Protein AF-A0A0M3RDQ7-F1 (afdb_monomer)

Secondary structure (DSSP, 8-state):
--HHHHHHHHHHHHHHHHHHHHHHHHHHHHT---SS-EEEEETTEEEEE-SHHHHHHHHHHHHHHHHHHHHHHHHHHHHHHHHS--S---

Solvent-accessible surface area (backbone atoms only — not comparable to full-atom values): 4743 Å² total; per-residue (Å²): 129,55,66,72,18,56,49,28,41,53,52,14,51,56,30,38,54,50,13,51,54,30,32,54,53,12,53,52,35,62,75,46,80,47,90,65,68,43,79,42,80,54,99,87,43,81,43,82,36,56,39,42,73,59,36,37,51,56,13,49,52,28,38,52,50,14,52,54,32,38,52,51,14,51,53,30,38,54,50,15,53,71,55,44,68,76,90,80,89,132

Structure (mmCIF, N/CA/C/O backbone):
data_AF-A0A0M3RDQ7-F1
#
_entry.id   AF-A0A0M3RDQ7-F1
#
loop_
_atom_site.group_PDB
_atom_site.id
_atom_site.type_symbol
_atom_site.label_atom_id
_atom_site.label_alt_id
_atom_site.label_comp_id
_atom_site.label_asym_id
_atom_site.label_entity_id
_atom_site.label_seq_id
_atom_site.pdbx_PDB_ins_code
_atom_site.Cartn_x
_atom_site.Cartn_y
_atom_site.Cartn_z
_atom_site.occupancy
_atom_site.B_iso_or_equiv
_atom_site.auth_seq_id
_atom_site.auth_comp_id
_atom_site.auth_asym_id
_atom_site.auth_atom_id
_atom_site.pdbx_PDB_model_num
ATOM 1 N N . MET A 1 1 ? 22.228 5.421 -22.007 1.00 61.56 1 MET A N 1
ATOM 2 C CA . MET A 1 1 ? 21.286 4.835 -21.021 1.00 61.56 1 MET A CA 1
ATOM 3 C C . MET A 1 1 ? 19.951 5.559 -21.125 1.00 61.56 1 MET A C 1
ATOM 5 O O . MET A 1 1 ? 19.951 6.786 -21.131 1.00 61.56 1 MET A O 1
ATOM 9 N N . ASN A 1 2 ? 18.835 4.842 -21.273 1.00 78.12 2 ASN A N 1
ATOM 10 C CA . ASN A 1 2 ? 17.539 5.458 -21.576 1.00 78.12 2 ASN A CA 1
ATOM 11 C C . ASN A 1 2 ? 16.940 6.125 -20.318 1.00 78.12 2 ASN A C 1
ATOM 13 O O . ASN A 1 2 ? 16.223 5.480 -19.557 1.00 78.12 2 ASN A O 1
ATOM 17 N N . LYS A 1 3 ? 17.276 7.403 -20.061 1.00 80.12 3 LYS A N 1
ATOM 18 C CA . LYS A 1 3 ? 16.906 8.149 -18.833 1.00 80.12 3 LYS A CA 1
ATOM 19 C C . LYS A 1 3 ? 15.402 8.088 -18.520 1.00 80.12 3 LYS A C 1
ATOM 21 O O . LYS A 1 3 ? 15.020 7.979 -17.362 1.00 80.12 3 LYS A O 1
ATOM 26 N N . LYS A 1 4 ? 14.561 8.090 -19.561 1.00 82.62 4 LYS A N 1
ATOM 27 C CA . LYS A 1 4 ? 13.097 7.981 -19.447 1.00 82.62 4 LYS A CA 1
ATOM 28 C C . LYS A 1 4 ? 12.642 6.648 -18.847 1.00 82.62 4 LYS A C 1
ATOM 30 O O . LYS A 1 4 ? 11.706 6.632 -18.063 1.00 82.62 4 LYS A O 1
ATOM 35 N N . GLY A 1 5 ? 13.303 5.540 -19.180 1.00 84.50 5 GLY A N 1
ATOM 36 C CA . GLY A 1 5 ? 12.961 4.240 -18.606 1.00 84.50 5 GLY A CA 1
ATOM 37 C C . GLY A 1 5 ? 13.298 4.162 -17.120 1.00 84.50 5 GLY A C 1
ATOM 38 O O . GLY A 1 5 ? 12.467 3.740 -16.325 1.00 84.50 5 GLY A O 1
ATOM 39 N N . TRP A 1 6 ? 14.479 4.635 -16.722 1.00 89.19 6 TRP A N 1
ATOM 40 C CA . TRP A 1 6 ? 14.886 4.649 -15.312 1.00 89.19 6 TRP A CA 1
ATOM 41 C C . TRP A 1 6 ? 13.969 5.508 -14.429 1.00 89.19 6 TRP A C 1
ATOM 43 O O . TRP A 1 6 ? 13.739 5.156 -13.275 1.00 89.19 6 TRP A O 1
ATOM 53 N N . LEU A 1 7 ? 13.374 6.572 -14.981 1.00 91.62 7 LEU A N 1
ATOM 54 C CA . LEU A 1 7 ? 12.317 7.328 -14.302 1.00 91.62 7 LEU A CA 1
ATOM 55 C C . LEU A 1 7 ? 11.098 6.444 -13.989 1.00 91.62 7 LEU A C 1
ATOM 57 O O . LEU A 1 7 ? 10.593 6.476 -12.870 1.00 91.62 7 LEU A O 1
ATOM 61 N N . PHE A 1 8 ? 10.653 5.620 -14.944 1.00 92.31 8 PHE A N 1
ATOM 62 C CA . PHE A 1 8 ? 9.546 4.686 -1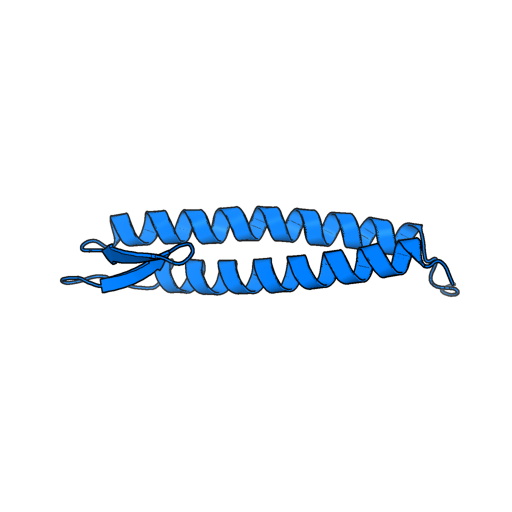4.719 1.00 92.31 8 PHE A CA 1
ATOM 63 C C . PHE A 1 8 ? 9.865 3.636 -13.655 1.00 92.31 8 PHE A C 1
ATOM 65 O O . PHE A 1 8 ? 8.977 3.291 -12.881 1.00 92.31 8 PHE A O 1
ATOM 72 N N . LEU A 1 9 ? 11.117 3.172 -13.564 1.00 92.94 9 LEU A N 1
ATOM 73 C CA . LEU A 1 9 ? 11.541 2.273 -12.487 1.00 92.94 9 LEU A CA 1
ATOM 74 C C . LEU A 1 9 ? 11.450 2.954 -11.114 1.00 92.94 9 LEU A C 1
ATOM 76 O O . LEU A 1 9 ? 10.929 2.358 -10.176 1.00 92.94 9 LEU A O 1
ATOM 80 N N . GLY A 1 10 ? 11.911 4.205 -11.005 1.00 93.00 10 GLY A N 1
ATOM 81 C CA . GLY A 1 10 ? 11.812 4.979 -9.765 1.00 93.00 10 GLY A CA 1
ATOM 82 C C . GLY A 1 10 ? 10.362 5.178 -9.320 1.00 93.00 10 GLY A C 1
ATOM 83 O O . GLY A 1 10 ? 10.020 4.894 -8.175 1.00 93.00 10 GLY A O 1
ATOM 84 N N . ILE A 1 11 ? 9.487 5.581 -10.247 1.00 93.44 11 ILE A N 1
ATOM 85 C CA . ILE A 1 11 ? 8.050 5.745 -9.980 1.00 93.44 11 ILE A CA 1
ATOM 86 C C . ILE A 1 11 ? 7.419 4.407 -9.569 1.00 93.44 11 ILE A C 1
ATOM 88 O O . ILE A 1 11 ? 6.699 4.354 -8.574 1.00 93.44 11 ILE A O 1
ATOM 92 N N . ALA A 1 12 ? 7.716 3.321 -10.288 1.00 94.50 12 ALA A N 1
ATOM 93 C CA . ALA A 1 12 ? 7.213 1.989 -9.964 1.00 94.50 12 ALA A CA 1
ATOM 94 C C . ALA A 1 12 ? 7.636 1.537 -8.559 1.00 94.50 12 ALA A C 1
ATOM 96 O O . ALA A 1 12 ? 6.805 1.038 -7.805 1.00 94.50 12 ALA A O 1
ATOM 97 N N . GLY A 1 13 ? 8.902 1.754 -8.189 1.00 92.88 13 GLY A N 1
ATOM 98 C CA . GLY A 1 13 ? 9.423 1.429 -6.862 1.00 92.88 13 GLY A CA 1
ATOM 99 C C . GLY A 1 13 ? 8.717 2.203 -5.747 1.00 92.88 13 GLY A C 1
ATOM 100 O O . GLY A 1 13 ? 8.249 1.597 -4.785 1.00 92.88 13 GLY A O 1
ATOM 101 N N . CYS A 1 14 ? 8.564 3.523 -5.897 1.00 95.62 14 CYS A N 1
ATOM 102 C CA . CYS A 1 14 ? 7.848 4.350 -4.921 1.00 95.62 14 CYS A CA 1
ATOM 103 C C . CYS A 1 14 ? 6.386 3.911 -4.755 1.00 95.62 14 CYS A C 1
ATOM 105 O O . CYS A 1 14 ? 5.900 3.789 -3.631 1.00 95.62 14 CYS A O 1
ATOM 107 N N . LEU A 1 15 ? 5.693 3.628 -5.862 1.00 95.50 15 LEU A N 1
ATOM 108 C CA . LEU A 1 15 ? 4.307 3.156 -5.831 1.00 95.50 15 LEU A CA 1
ATOM 109 C C . LEU A 1 15 ? 4.184 1.769 -5.195 1.00 95.50 15 LEU A C 1
ATOM 111 O O . LEU A 1 15 ? 3.249 1.539 -4.433 1.00 95.50 15 LEU A O 1
ATOM 115 N N . ALA A 1 16 ? 5.130 0.864 -5.456 1.00 95.31 16 ALA A N 1
ATOM 116 C CA . ALA A 1 16 ? 5.147 -0.465 -4.851 1.00 95.31 16 ALA A CA 1
ATOM 117 C C . ALA A 1 16 ? 5.338 -0.394 -3.330 1.00 95.31 16 ALA A C 1
ATOM 119 O O . ALA A 1 16 ? 4.597 -1.036 -2.588 1.00 95.31 16 ALA A O 1
ATOM 120 N N . LEU A 1 17 ? 6.281 0.424 -2.850 1.00 96.00 17 LEU A N 1
ATOM 121 C CA . LEU A 1 17 ? 6.487 0.631 -1.412 1.00 96.00 17 LEU A CA 1
ATOM 122 C C . LEU A 1 17 ? 5.249 1.233 -0.746 1.00 96.00 17 LEU A C 1
ATOM 124 O O . LEU A 1 17 ? 4.853 0.806 0.341 1.00 96.00 17 LEU A O 1
ATOM 128 N N . TRP A 1 18 ? 4.605 2.192 -1.410 1.00 94.69 18 TRP A N 1
ATOM 129 C CA . TRP A 1 18 ? 3.386 2.793 -0.888 1.00 94.69 18 TRP A CA 1
ATOM 130 C C . TRP A 1 18 ? 2.228 1.789 -0.847 1.00 94.69 18 TRP A C 1
ATOM 132 O O . TRP A 1 18 ? 1.542 1.695 0.170 1.00 94.69 18 TRP A O 1
ATOM 142 N N . ALA A 1 19 ? 2.071 0.968 -1.889 1.00 94.38 19 ALA A N 1
ATOM 143 C CA . ALA A 1 19 ? 1.103 -0.122 -1.913 1.00 94.38 19 ALA A CA 1
ATOM 144 C C . ALA A 1 19 ? 1.314 -1.098 -0.744 1.00 94.38 19 ALA A C 1
ATOM 146 O O . A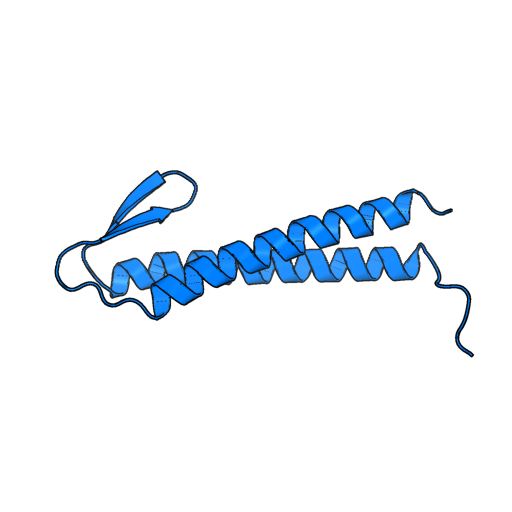LA A 1 19 ? 0.364 -1.402 -0.026 1.00 94.38 19 ALA A O 1
ATOM 147 N N . ILE A 1 20 ? 2.553 -1.536 -0.498 1.00 94.94 20 ILE A N 1
ATOM 148 C CA . ILE A 1 20 ? 2.886 -2.445 0.612 1.00 94.94 20 ILE A CA 1
ATOM 149 C C . ILE A 1 20 ? 2.520 -1.822 1.965 1.00 94.94 20 ILE A C 1
ATOM 151 O O . ILE A 1 20 ? 1.911 -2.487 2.800 1.00 94.94 20 ILE A O 1
ATOM 155 N N . SER A 1 21 ? 2.838 -0.542 2.172 1.00 94.12 21 SER A N 1
ATOM 156 C CA . SER A 1 21 ? 2.518 0.174 3.414 1.00 94.12 21 SER A CA 1
ATOM 157 C C . SER A 1 21 ? 1.005 0.254 3.676 1.00 94.12 21 SER A C 1
ATOM 159 O O . SER A 1 21 ? 0.535 -0.058 4.776 1.00 94.12 21 SER A O 1
ATOM 161 N N . LEU A 1 22 ? 0.216 0.596 2.649 1.00 93.19 22 LEU A N 1
ATOM 162 C CA . LEU A 1 22 ? -1.246 0.632 2.760 1.00 93.19 22 LEU A CA 1
ATOM 163 C C . LEU A 1 22 ? -1.820 -0.771 2.982 1.00 93.19 22 LEU A C 1
ATOM 165 O O . LEU A 1 22 ? -2.692 -0.945 3.830 1.00 93.19 22 LEU A O 1
ATOM 169 N N . PHE A 1 23 ? -1.303 -1.781 2.278 1.00 94.00 23 PHE A N 1
ATOM 170 C CA . PHE A 1 23 ? -1.731 -3.165 2.460 1.00 94.00 23 PHE A CA 1
ATOM 171 C C . PHE A 1 23 ? -1.462 -3.656 3.883 1.00 94.00 23 PHE A C 1
ATOM 173 O O . PHE A 1 23 ? -2.363 -4.211 4.502 1.00 94.00 23 PHE A O 1
ATOM 180 N N . GLY A 1 24 ? -0.268 -3.409 4.427 1.00 92.06 24 GLY A N 1
ATOM 181 C CA . GLY A 1 24 ? 0.075 -3.789 5.799 1.00 92.06 24 GLY A CA 1
ATOM 182 C C . GLY A 1 24 ? -0.857 -3.147 6.826 1.00 92.06 24 GLY A C 1
ATOM 183 O O . GLY A 1 24 ? -1.354 -3.828 7.721 1.00 92.06 24 GLY A O 1
ATOM 184 N N . THR A 1 25 ? -1.169 -1.860 6.647 1.00 91.19 25 THR A N 1
ATOM 185 C CA . THR A 1 25 ? -2.119 -1.142 7.511 1.00 91.19 25 THR A CA 1
ATOM 186 C C . THR A 1 25 ? -3.524 -1.739 7.418 1.00 91.19 25 THR A C 1
ATOM 188 O O . THR A 1 25 ? -4.129 -2.071 8.436 1.00 91.19 25 THR A O 1
ATOM 191 N N . GLY A 1 26 ? -4.034 -1.939 6.199 1.00 90.19 26 GLY A N 1
ATOM 192 C CA . GLY A 1 26 ? -5.362 -2.509 5.978 1.00 90.19 26 GLY A CA 1
ATOM 193 C C . GLY A 1 26 ? -5.488 -3.948 6.483 1.00 90.19 26 GLY A C 1
ATOM 194 O O . GLY A 1 26 ? -6.466 -4.288 7.144 1.00 90.19 26 GLY A O 1
ATOM 195 N N . TYR A 1 27 ? -4.474 -4.781 6.252 1.00 90.62 27 TYR A N 1
ATOM 196 C CA . TYR A 1 27 ? -4.418 -6.151 6.760 1.00 90.62 27 TYR A CA 1
ATOM 197 C C . TYR A 1 27 ? -4.388 -6.194 8.292 1.00 90.62 27 TYR A C 1
ATOM 199 O O . TYR A 1 27 ? -5.087 -7.004 8.900 1.00 90.62 27 TYR A O 1
ATOM 207 N N . GLY A 1 28 ? -3.629 -5.298 8.929 1.00 88.06 28 GLY A N 1
ATOM 208 C CA . GLY A 1 28 ? -3.629 -5.159 10.385 1.00 88.06 28 GLY A CA 1
ATOM 209 C C . GLY A 1 28 ? -5.017 -4.822 10.933 1.00 88.06 28 GLY A C 1
ATOM 210 O O . GLY A 1 28 ? -5.443 -5.401 11.930 1.00 88.06 28 GLY A O 1
ATOM 211 N N . TYR A 1 29 ? -5.758 -3.947 10.250 1.00 88.62 29 TYR A N 1
ATOM 212 C CA . TYR A 1 29 ? -7.107 -3.553 10.663 1.00 88.62 29 TYR A CA 1
ATOM 213 C C . TYR A 1 29 ? -8.125 -4.687 10.500 1.00 88.62 29 TYR A C 1
ATOM 215 O O . TYR A 1 29 ? -8.932 -4.882 11.401 1.00 88.62 29 TYR A O 1
ATOM 223 N N . PHE A 1 30 ? -8.047 -5.483 9.427 1.00 85.44 30 PHE A N 1
ATOM 224 C CA . PHE A 1 30 ? -8.919 -6.655 9.246 1.00 85.44 30 PHE A CA 1
ATOM 225 C C . PHE A 1 30 ? -8.736 -7.733 10.319 1.00 85.44 30 PHE A C 1
ATOM 227 O O . PHE A 1 30 ? -9.694 -8.413 10.676 1.00 85.44 30 PHE A O 1
ATOM 234 N N . ASN A 1 31 ? -7.513 -7.906 10.822 1.00 85.31 31 ASN A N 1
ATOM 235 C CA . ASN A 1 31 ? -7.212 -8.906 11.850 1.00 85.31 31 ASN A CA 1
ATOM 236 C C . ASN A 1 31 ? -7.401 -8.379 13.282 1.00 85.31 31 ASN A C 1
ATOM 238 O O . ASN A 1 31 ? -7.215 -9.125 14.241 1.00 85.31 31 ASN A O 1
ATOM 242 N N . SER A 1 32 ? -7.760 -7.105 13.440 1.00 81.44 32 SER A N 1
ATOM 243 C CA . SER A 1 32 ? -7.967 -6.478 14.743 1.00 81.44 32 SER A CA 1
ATOM 244 C C . SER A 1 32 ? -9.436 -6.568 15.161 1.00 81.44 32 SER A C 1
ATOM 246 O O . SER A 1 32 ? -10.338 -6.343 14.359 1.00 81.44 32 SER A O 1
ATOM 248 N N . GLN A 1 33 ? -9.687 -6.854 16.439 1.00 81.44 33 GLN A N 1
ATOM 249 C CA . GLN A 1 33 ? -11.028 -6.815 17.030 1.00 81.44 33 GLN A CA 1
ATOM 250 C C . GLN A 1 33 ? -11.139 -5.607 17.961 1.00 81.44 33 GLN A C 1
ATOM 252 O O . GLN A 1 33 ? -10.253 -5.378 18.784 1.00 81.44 33 GLN A O 1
ATOM 257 N N . VAL A 1 34 ? -12.219 -4.829 17.837 1.00 81.19 34 VAL A N 1
ATOM 258 C CA . VAL A 1 34 ? -12.465 -3.656 18.691 1.00 81.19 34 VAL A CA 1
ATOM 259 C C . VAL A 1 34 ? -13.554 -4.000 19.70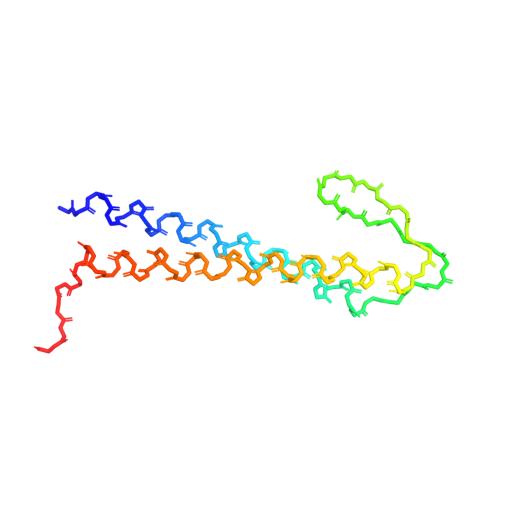3 1.00 81.19 34 VAL A C 1
ATOM 261 O O . VAL A 1 34 ? -14.701 -4.209 19.316 1.00 81.19 34 VAL A O 1
ATOM 264 N N . GLY A 1 35 ? -13.179 -4.075 20.984 1.00 71.75 35 GLY A N 1
ATOM 265 C CA . GLY A 1 35 ? -14.094 -4.387 22.092 1.00 71.75 35 GLY A CA 1
ATOM 266 C C . GLY A 1 35 ? -14.732 -3.168 22.771 1.00 71.75 35 GLY A C 1
ATOM 267 O O . GLY A 1 35 ? -15.830 -3.287 23.298 1.00 71.75 35 GLY A O 1
ATOM 268 N N . GLU A 1 36 ? -14.081 -1.999 22.736 1.00 74.19 36 GLU A N 1
ATOM 269 C CA . GLU A 1 36 ? -14.593 -0.763 23.358 1.00 74.19 36 GLU A CA 1
ATOM 270 C C . GLU A 1 36 ? -14.382 0.456 22.447 1.00 74.19 36 GLU A C 1
ATOM 272 O O . GLU A 1 36 ? -15.336 1.031 21.921 1.00 74.19 36 GLU A O 1
ATOM 277 N N . TRP A 1 37 ? -13.127 0.850 22.212 1.00 79.31 37 TRP A N 1
ATOM 278 C CA . TRP A 1 37 ? -12.759 1.893 21.250 1.00 79.31 37 TRP A CA 1
ATOM 279 C C . TRP A 1 37 ? -11.266 1.843 20.909 1.00 79.31 37 TRP A C 1
ATOM 281 O O . TRP A 1 37 ? -10.424 1.574 21.763 1.00 79.31 37 TRP A O 1
ATOM 291 N N . LEU A 1 38 ? -10.929 2.148 19.659 1.00 84.19 38 LEU A N 1
ATOM 292 C CA . LEU A 1 38 ? -9.572 2.164 19.121 1.00 84.19 38 LEU A CA 1
ATOM 293 C C . LEU A 1 38 ? -9.346 3.472 18.358 1.00 84.19 38 LEU A C 1
ATOM 295 O O . LEU A 1 38 ? -10.171 3.856 17.533 1.00 84.19 38 LEU A O 1
ATOM 299 N N . TYR A 1 39 ? -8.226 4.149 18.598 1.00 83.94 39 TYR A N 1
ATOM 300 C CA . TYR A 1 39 ? -7.812 5.276 17.764 1.00 83.94 39 TYR A CA 1
ATOM 301 C C . TYR A 1 39 ? -6.927 4.767 16.634 1.00 83.94 39 TYR A C 1
ATOM 303 O O . TYR A 1 39 ? -5.883 4.163 16.880 1.00 83.94 39 TYR A O 1
ATOM 311 N N . VAL A 1 40 ? -7.338 5.017 15.397 1.00 83.88 40 VAL A N 1
ATOM 312 C CA . VAL A 1 40 ? -6.606 4.600 14.200 1.00 83.88 40 VAL A CA 1
ATOM 313 C C . VAL A 1 40 ? -6.208 5.805 13.375 1.00 83.88 40 VAL A C 1
ATOM 315 O O . VAL A 1 40 ? -6.923 6.803 13.320 1.00 83.88 40 VAL A O 1
ATOM 318 N N . LYS A 1 41 ? -5.055 5.710 12.714 1.00 82.81 41 LYS A N 1
ATOM 319 C CA . LYS A 1 41 ? -4.603 6.744 11.790 1.00 82.81 41 LYS A CA 1
ATOM 320 C C . LYS A 1 41 ? -5.152 6.450 10.399 1.00 82.81 41 LYS A C 1
ATOM 322 O O . LYS A 1 41 ? -4.748 5.480 9.756 1.00 82.81 41 LYS A O 1
ATOM 327 N N . PHE A 1 42 ? -6.044 7.301 9.915 1.00 83.19 42 PHE A N 1
ATOM 328 C CA . PHE A 1 42 ? -6.612 7.213 8.579 1.00 83.19 42 PHE A CA 1
ATOM 329 C C . PHE A 1 42 ? -6.265 8.463 7.776 1.00 83.19 42 PHE A C 1
ATOM 331 O O . PHE A 1 42 ? -6.640 9.564 8.155 1.00 83.19 42 PHE A O 1
ATOM 338 N N 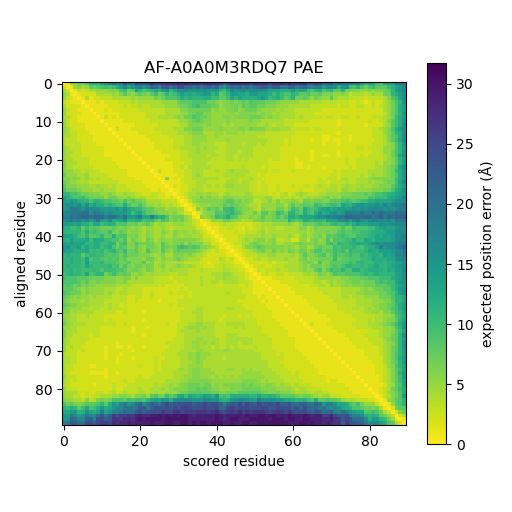. MET A 1 43 ? -5.522 8.305 6.676 1.00 81.75 43 MET A N 1
ATOM 339 C CA . MET A 1 43 ? -5.191 9.405 5.748 1.00 81.75 43 MET A CA 1
ATOM 340 C C . MET A 1 43 ? -4.542 10.652 6.382 1.00 81.75 43 MET A C 1
ATOM 342 O O . MET A 1 43 ? -4.586 11.735 5.812 1.00 81.75 43 MET A O 1
ATOM 346 N N . GLY A 1 44 ? -3.880 10.496 7.530 1.00 80.56 44 GLY A N 1
ATOM 347 C CA . GLY A 1 44 ? -3.243 11.599 8.259 1.00 80.56 44 GLY A CA 1
ATOM 348 C C . GLY A 1 44 ? -3.995 12.011 9.521 1.00 80.56 44 GLY A C 1
ATOM 349 O O . GLY A 1 44 ? -3.348 12.472 10.459 1.00 80.56 44 GLY A O 1
ATOM 350 N N . ASP A 1 45 ? -5.291 11.716 9.594 1.00 86.12 45 ASP A N 1
ATOM 351 C CA . ASP A 1 45 ? -6.146 12.032 10.732 1.00 86.12 45 ASP A CA 1
ATOM 352 C C . ASP A 1 45 ? -6.237 10.870 11.721 1.00 86.12 45 ASP A C 1
ATOM 354 O O . ASP A 1 45 ? -6.113 9.696 11.361 1.00 86.12 45 ASP A O 1
ATOM 358 N N . ILE A 1 46 ? -6.447 11.197 12.995 1.00 88.44 46 ILE A N 1
ATOM 359 C CA . ILE A 1 46 ? -6.686 10.212 14.051 1.00 88.44 46 ILE A CA 1
ATOM 360 C C . ILE A 1 46 ? -8.197 10.079 14.229 1.00 88.44 46 ILE A C 1
ATOM 362 O O . ILE A 1 46 ? -8.862 11.021 14.653 1.00 88.44 46 ILE A O 1
ATOM 366 N N . ILE A 1 47 ? -8.732 8.899 13.926 1.00 87.12 47 ILE A N 1
ATOM 367 C CA . ILE A 1 47 ? -10.162 8.597 13.995 1.00 87.12 47 ILE A CA 1
ATOM 368 C C . ILE A 1 47 ? -10.417 7.635 15.153 1.00 87.12 47 ILE A C 1
ATOM 370 O O . ILE A 1 47 ? -9.719 6.631 15.303 1.00 87.12 47 ILE A O 1
ATOM 374 N N . LYS A 1 48 ? -11.430 7.932 15.972 1.00 89.31 48 LYS A N 1
ATOM 375 C CA . LYS A 1 48 ? -11.923 7.015 17.005 1.00 89.31 48 LYS A CA 1
ATOM 376 C C . LYS A 1 48 ? -12.896 6.024 16.375 1.00 89.31 48 LYS A C 1
ATOM 378 O O . LYS A 1 48 ? -13.919 6.432 15.843 1.00 89.31 48 LYS A O 1
ATOM 383 N N . VAL A 1 49 ? -12.595 4.740 16.498 1.00 87.00 49 VAL A N 1
ATOM 384 C CA . VAL A 1 49 ? -13.392 3.630 15.974 1.00 87.00 49 VAL A CA 1
ATOM 385 C C . VAL A 1 49 ? -13.935 2.833 17.142 1.00 87.00 49 VAL A C 1
ATOM 387 O O . VAL A 1 49 ? -13.175 2.437 18.022 1.00 87.00 49 VAL A O 1
ATOM 390 N N . THR A 1 50 ? -15.241 2.601 17.179 1.00 86.31 50 THR A N 1
ATOM 391 C CA . THR A 1 50 ? -15.895 1.912 18.310 1.00 86.31 50 THR A CA 1
ATOM 392 C C . THR A 1 50 ? -16.321 0.490 17.977 1.00 86.31 50 THR A C 1
ATOM 394 O O . THR A 1 50 ? -16.612 -0.289 18.876 1.00 86.31 50 THR A O 1
ATOM 397 N N . THR A 1 51 ? -16.339 0.122 16.693 1.00 87.94 51 THR A N 1
ATOM 398 C CA . THR A 1 51 ? -16.778 -1.207 16.251 1.00 87.94 51 THR A CA 1
ATOM 399 C C . THR A 1 51 ? -15.813 -1.823 15.247 1.00 87.94 51 THR A C 1
ATOM 401 O O . THR A 1 51 ? -15.241 -1.137 14.399 1.00 87.94 51 THR A O 1
ATOM 404 N N . THR A 1 52 ? -15.693 -3.151 15.274 1.00 87.69 52 THR A N 1
ATOM 405 C CA . THR A 1 52 ? -14.930 -3.911 14.269 1.00 87.69 52 THR A CA 1
ATOM 406 C C . THR A 1 52 ? -15.469 -3.682 12.852 1.00 87.69 52 THR A C 1
ATOM 408 O O . THR A 1 52 ? -14.703 -3.616 11.897 1.00 87.69 52 THR A O 1
ATOM 411 N N . ALA A 1 53 ? -16.786 -3.501 12.694 1.00 87.94 53 ALA A N 1
ATOM 412 C CA . ALA A 1 53 ? -17.397 -3.222 11.394 1.00 87.94 53 ALA A CA 1
ATOM 413 C C . ALA A 1 53 ? -16.920 -1.887 10.801 1.00 87.94 53 ALA A C 1
ATOM 415 O O . ALA A 1 53 ? -16.671 -1.789 9.600 1.00 87.94 53 ALA A O 1
ATOM 416 N N . GLU A 1 54 ? -16.771 -0.861 11.635 1.00 87.50 54 GLU A N 1
ATOM 417 C CA . GLU A 1 54 ? -16.236 0.428 11.216 1.00 87.50 54 GLU A CA 1
ATOM 418 C C . GLU A 1 54 ? -14.730 0.340 10.928 1.00 87.50 54 GLU A C 1
ATOM 420 O O . GLU A 1 54 ? -14.276 0.847 9.903 1.00 87.50 54 GLU A O 1
ATOM 425 N N . LEU A 1 55 ? -13.974 -0.411 11.738 1.00 89.12 55 LEU A N 1
ATOM 426 C CA . LEU A 1 55 ? -12.559 -0.685 1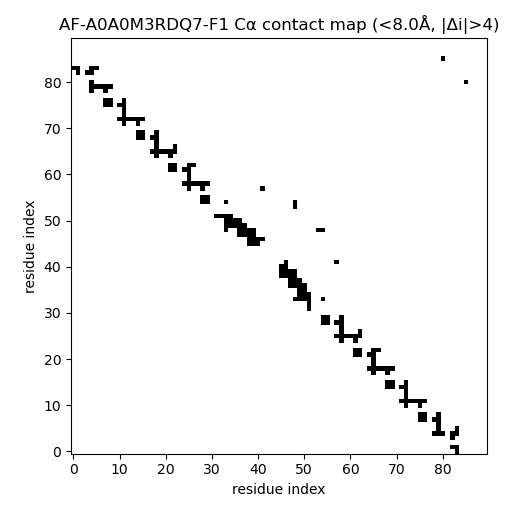1.472 1.00 89.12 55 LEU A CA 1
ATOM 427 C C . LEU A 1 55 ? -12.352 -1.370 10.111 1.00 89.12 55 LEU A C 1
ATOM 429 O O . LEU A 1 55 ? -11.483 -0.971 9.332 1.00 89.12 55 LEU A O 1
ATOM 433 N N . ASN A 1 56 ? -13.212 -2.335 9.780 1.00 89.81 56 ASN A N 1
ATOM 434 C CA . ASN A 1 56 ? -13.194 -3.055 8.508 1.00 89.81 56 ASN A CA 1
ATOM 435 C C . ASN A 1 56 ? -13.475 -2.155 7.297 1.00 89.81 56 ASN A C 1
ATOM 437 O O . ASN A 1 56 ? -12.994 -2.448 6.199 1.00 89.81 56 ASN A O 1
ATOM 441 N N . LYS A 1 57 ? -14.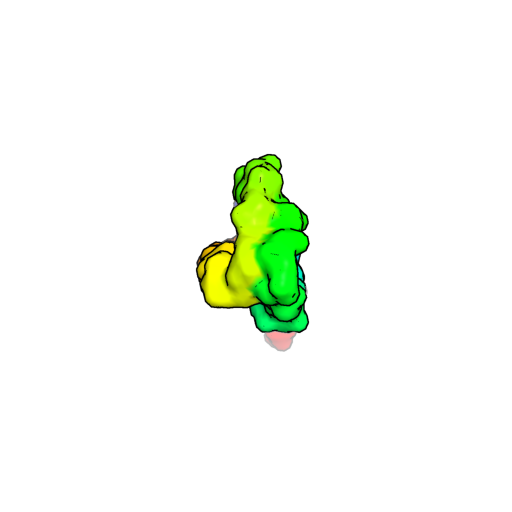203 -1.041 7.462 1.00 90.75 57 LYS A N 1
ATOM 442 C CA . LYS A 1 57 ? -14.369 -0.053 6.382 1.00 90.75 57 LYS A CA 1
ATOM 443 C C . LYS A 1 57 ? -13.028 0.592 6.049 1.00 90.75 57 LYS A C 1
ATOM 445 O O . LYS A 1 57 ? -12.622 0.573 4.890 1.00 90.75 57 LYS A O 1
ATOM 450 N N . TYR A 1 58 ? -12.310 1.093 7.054 1.00 90.75 58 TYR A N 1
ATOM 451 C CA . TYR A 1 58 ? -10.981 1.683 6.855 1.00 90.75 58 TYR A CA 1
ATOM 452 C C . TYR A 1 58 ? -9.977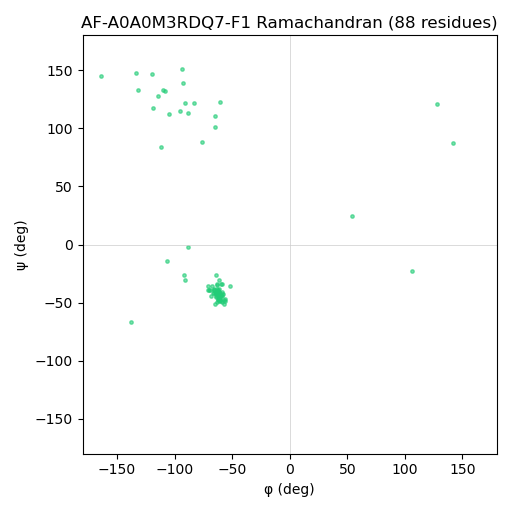 0.656 6.323 1.00 90.75 58 TYR A C 1
ATOM 454 O O . TYR A 1 58 ? -9.195 0.970 5.426 1.00 90.75 58 TYR A O 1
ATOM 462 N N . ALA A 1 59 ? -10.048 -0.586 6.811 1.00 90.31 59 ALA A N 1
ATOM 463 C CA . ALA A 1 59 ? -9.259 -1.703 6.298 1.00 90.31 59 ALA A CA 1
ATOM 464 C C . ALA A 1 59 ? -9.485 -1.911 4.791 1.00 90.31 59 ALA A C 1
ATOM 466 O O . ALA A 1 59 ? -8.532 -1.962 4.011 1.00 90.31 59 ALA A O 1
ATOM 467 N N . SER A 1 60 ? -10.753 -1.943 4.372 1.00 91.88 60 SER A N 1
ATOM 468 C CA . SER A 1 60 ? -11.151 -2.108 2.970 1.00 91.88 60 SER A CA 1
ATOM 469 C C . SER A 1 60 ? -10.660 -0.957 2.093 1.00 91.88 60 SER A C 1
ATOM 471 O O . SER A 1 60 ? -10.183 -1.199 0.988 1.00 91.88 60 SER A O 1
ATOM 473 N N . PHE A 1 61 ? -10.709 0.286 2.584 1.00 93.00 61 PHE A N 1
ATOM 474 C CA . PHE A 1 61 ? -10.152 1.441 1.873 1.00 93.00 61 PHE A CA 1
ATOM 475 C C . PHE A 1 61 ? -8.641 1.317 1.669 1.00 93.00 61 PHE A C 1
ATOM 477 O O . PHE A 1 61 ? -8.153 1.509 0.555 1.00 93.00 61 PHE A O 1
ATOM 484 N N . TYR A 1 62 ? -7.902 0.964 2.722 1.00 93.31 62 TYR A N 1
ATOM 485 C CA . TYR A 1 62 ? -6.453 0.794 2.649 1.00 93.31 62 TYR A CA 1
ATOM 486 C C . TYR A 1 62 ? -6.041 -0.330 1.693 1.00 93.31 62 TYR A C 1
ATOM 488 O O . TYR A 1 62 ? -5.136 -0.141 0.878 1.00 93.31 62 TYR A O 1
ATOM 496 N N . VAL A 1 63 ? -6.732 -1.472 1.736 1.00 93.12 63 VAL A N 1
ATOM 497 C CA . VAL A 1 63 ? -6.479 -2.591 0.815 1.00 93.12 63 VAL A CA 1
ATOM 498 C C . VAL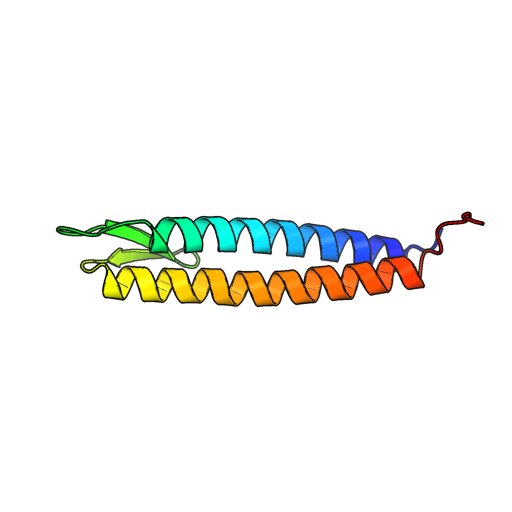 A 1 63 ? -6.915 -2.260 -0.616 1.00 93.12 63 VAL A C 1
ATOM 500 O O . VAL A 1 63 ? -6.207 -2.580 -1.565 1.00 93.12 63 VAL A O 1
ATOM 503 N N . GLY A 1 64 ? -8.038 -1.570 -0.809 1.00 93.31 64 GLY A N 1
ATOM 504 C CA . GLY A 1 64 ? -8.470 -1.138 -2.140 1.00 93.31 64 GLY A CA 1
ATOM 505 C C . GLY A 1 64 ? -7.451 -0.204 -2.798 1.00 93.31 64 GLY A C 1
ATOM 506 O O . GLY A 1 64 ? -7.050 -0.414 -3.943 1.00 93.31 64 GLY A O 1
ATOM 507 N N . LEU A 1 65 ? -6.965 0.791 -2.053 1.00 94.00 65 LEU A N 1
ATOM 508 C CA . LEU A 1 65 ? -5.935 1.714 -2.533 1.00 94.00 65 LEU A CA 1
ATOM 509 C C . LEU A 1 65 ? -4.597 1.022 -2.789 1.00 94.00 65 LEU A C 1
ATOM 511 O O . LEU A 1 65 ? -3.935 1.343 -3.776 1.00 94.00 65 LEU A O 1
ATOM 515 N N . SER A 1 66 ? -4.202 0.060 -1.950 1.00 95.62 66 SER A N 1
ATOM 516 C CA . SER A 1 66 ? -2.957 -0.678 -2.171 1.00 95.62 66 SER A CA 1
ATOM 517 C C . SER A 1 66 ? -2.979 -1.453 -3.485 1.00 95.62 66 SER A C 1
ATOM 519 O O . SER A 1 66 ? -1.998 -1.412 -4.225 1.00 95.62 66 SER A O 1
ATOM 521 N N . ILE A 1 67 ? -4.106 -2.081 -3.830 1.00 95.31 67 ILE A N 1
ATOM 522 C CA . ILE A 1 67 ? -4.279 -2.799 -5.100 1.00 95.31 67 ILE A CA 1
ATOM 523 C C . ILE A 1 67 ? -4.148 -1.839 -6.287 1.00 95.31 67 ILE A C 1
ATOM 525 O O . ILE A 1 67 ? -3.443 -2.144 -7.251 1.00 95.31 67 ILE A O 1
ATOM 529 N N . ILE A 1 68 ? -4.777 -0.662 -6.211 1.00 95.75 68 ILE A N 1
ATOM 530 C CA . ILE A 1 68 ? -4.692 0.361 -7.264 1.00 95.75 68 ILE A CA 1
ATOM 531 C C . ILE A 1 68 ? -3.236 0.800 -7.465 1.00 95.75 68 ILE A C 1
ATOM 533 O O . ILE A 1 68 ? -2.736 0.806 -8.592 1.00 95.75 68 ILE A O 1
ATOM 537 N N . LEU A 1 69 ? -2.524 1.122 -6.382 1.00 95.00 69 LEU A N 1
ATOM 538 C CA . LEU A 1 69 ? -1.117 1.521 -6.454 1.00 95.00 69 LEU A CA 1
ATOM 539 C C . LEU A 1 69 ? -0.220 0.393 -6.972 1.00 95.00 69 LEU A C 1
ATOM 541 O O . LEU A 1 69 ? 0.664 0.652 -7.787 1.00 95.00 69 LEU A O 1
ATOM 545 N N . ALA A 1 70 ? -0.464 -0.852 -6.558 1.00 96.00 70 ALA A N 1
ATOM 546 C CA . ALA A 1 70 ? 0.269 -2.016 -7.043 1.00 96.00 70 ALA A CA 1
ATOM 547 C C . ALA A 1 70 ? 0.073 -2.218 -8.553 1.00 96.00 70 ALA A C 1
ATOM 549 O O . ALA A 1 70 ? 1.035 -2.501 -9.270 1.00 96.00 70 ALA A O 1
ATOM 550 N N . PHE A 1 71 ? -1.145 -2.006 -9.061 1.00 96.81 71 PHE A N 1
ATOM 551 C CA . PHE A 1 71 ? -1.425 -2.062 -10.494 1.00 96.81 71 PHE A CA 1
ATOM 552 C C . PHE A 1 71 ? -0.636 -0.999 -11.269 1.00 96.81 71 PHE A C 1
ATOM 554 O O . PHE A 1 71 ? 0.014 -1.319 -12.267 1.00 96.81 71 PHE A O 1
ATOM 561 N N . PHE A 1 72 ? -0.620 0.249 -10.790 1.00 95.75 72 PHE A N 1
ATOM 562 C CA . PHE A 1 72 ? 0.182 1.309 -11.408 1.00 95.75 72 PHE A CA 1
ATOM 563 C C . PHE A 1 72 ? 1.684 1.029 -11.321 1.00 95.75 72 PHE A C 1
ATOM 565 O O . PHE A 1 72 ? 2.393 1.206 -12.313 1.00 95.75 72 PHE A O 1
ATOM 572 N N . ALA A 1 73 ? 2.174 0.539 -10.180 1.00 96.38 73 ALA A N 1
ATOM 573 C CA . ALA A 1 73 ? 3.568 0.139 -10.014 1.00 96.38 73 ALA A CA 1
ATOM 574 C C . ALA A 1 73 ? 3.967 -0.913 -11.059 1.00 96.38 73 ALA A C 1
ATOM 576 O O . ALA A 1 73 ? 4.972 -0.761 -11.757 1.00 96.38 73 ALA A O 1
ATOM 577 N N . PHE A 1 74 ? 3.134 -1.940 -11.236 1.00 96.12 74 PHE A N 1
ATOM 578 C CA . PHE A 1 74 ? 3.350 -2.984 -12.231 1.00 96.12 74 PHE A CA 1
ATOM 579 C C . PHE A 1 74 ? 3.301 -2.452 -13.669 1.00 96.12 74 PHE A C 1
ATOM 581 O O . PHE A 1 74 ? 4.147 -2.803 -14.496 1.00 96.12 74 PHE A O 1
ATOM 588 N N . TYR A 1 75 ? 2.347 -1.570 -13.973 1.00 95.31 75 TYR A N 1
ATOM 589 C CA . TYR A 1 75 ? 2.246 -0.913 -15.274 1.00 95.31 75 TYR A CA 1
ATOM 590 C C . TYR A 1 75 ? 3.518 -0.122 -15.616 1.00 95.31 75 TYR A C 1
ATOM 592 O O . TYR A 1 75 ? 4.096 -0.309 -16.691 1.00 95.31 75 TYR A O 1
ATOM 600 N N . PHE A 1 76 ? 4.009 0.712 -14.696 1.00 94.00 76 PHE A N 1
ATOM 601 C CA . PHE A 1 76 ? 5.228 1.495 -14.912 1.00 94.00 76 PHE A CA 1
ATOM 602 C C . PHE A 1 76 ? 6.479 0.621 -14.987 1.00 94.00 76 PHE A C 1
ATOM 604 O O . PHE A 1 76 ? 7.349 0.874 -15.822 1.00 94.00 76 PHE A O 1
ATOM 611 N N . TYR A 1 77 ? 6.548 -0.456 -14.205 1.00 93.75 77 TYR A N 1
ATOM 612 C CA . TYR A 1 77 ? 7.634 -1.426 -14.315 1.00 93.75 77 TYR A CA 1
A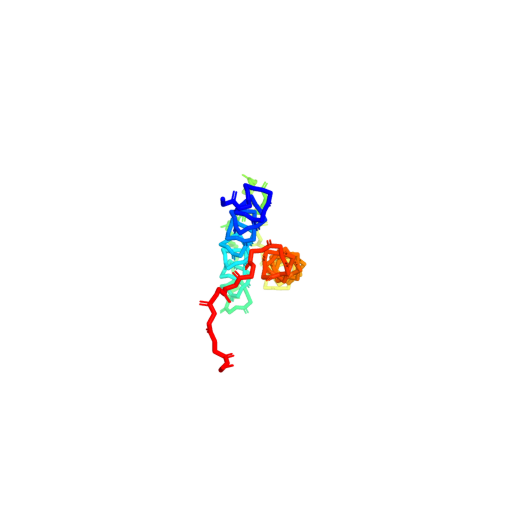TOM 613 C C . TYR A 1 77 ? 7.669 -2.091 -15.700 1.00 93.75 77 TYR A C 1
ATOM 615 O O . TYR A 1 77 ? 8.727 -2.180 -16.325 1.00 93.75 77 TYR A O 1
ATOM 623 N N . ARG A 1 78 ? 6.510 -2.468 -16.257 1.00 92.69 78 ARG A N 1
ATOM 624 C CA . ARG A 1 78 ? 6.426 -2.969 -17.641 1.00 92.69 78 ARG A CA 1
ATOM 625 C C . ARG A 1 78 ? 6.886 -1.933 -18.667 1.00 92.69 78 ARG A C 1
ATOM 627 O O . ARG A 1 78 ? 7.538 -2.298 -19.643 1.00 92.69 78 ARG A O 1
ATOM 634 N N . MET A 1 79 ? 6.573 -0.655 -18.461 1.00 90.56 79 MET A N 1
ATOM 635 C CA . MET A 1 79 ? 7.061 0.428 -19.325 1.00 90.56 79 MET A CA 1
ATOM 636 C C . MET A 1 79 ? 8.582 0.592 -19.239 1.00 90.56 79 MET A C 1
ATOM 638 O O . MET A 1 79 ? 9.229 0.773 -20.271 1.00 90.56 79 MET A O 1
ATOM 642 N N . PHE A 1 80 ? 9.168 0.464 -18.045 1.00 91.56 80 PHE A N 1
ATOM 643 C CA . PHE A 1 80 ? 10.622 0.428 -17.871 1.00 91.56 80 PHE A CA 1
ATOM 644 C C . PHE A 1 80 ? 11.257 -0.705 -18.683 1.00 91.56 80 PHE A C 1
ATOM 646 O O . PHE A 1 80 ? 12.152 -0.426 -19.478 1.00 91.56 80 PHE A O 1
ATOM 653 N N . LEU A 1 81 ? 10.756 -1.940 -18.557 1.00 89.44 81 LEU A N 1
ATOM 654 C CA . LEU A 1 81 ? 11.295 -3.104 -19.277 1.00 89.44 81 LEU A CA 1
ATOM 655 C C . LEU A 1 81 ? 11.240 -2.945 -20.804 1.00 89.44 81 LEU A C 1
ATOM 657 O O . LEU A 1 81 ? 12.141 -3.395 -21.506 1.00 89.44 81 LEU A O 1
ATOM 661 N N . LYS A 1 82 ? 10.207 -2.273 -21.329 1.00 88.44 82 LYS A N 1
ATOM 662 C CA . LYS A 1 82 ? 10.096 -1.970 -22.766 1.00 88.44 82 LYS A CA 1
ATOM 663 C C . LYS A 1 82 ? 11.100 -0.912 -23.235 1.00 88.44 82 LYS A C 1
ATOM 665 O O . LYS A 1 82 ? 11.558 -0.965 -24.370 1.00 88.44 82 LYS A O 1
ATOM 670 N N . LEU A 1 83 ? 11.403 0.078 -22.394 1.00 86.06 83 LEU A N 1
ATOM 671 C CA . LEU A 1 83 ? 12.240 1.229 -22.755 1.00 86.06 83 LEU A CA 1
ATOM 672 C C . LEU A 1 83 ? 13.726 1.013 -22.465 1.00 86.06 83 LEU A C 1
ATOM 674 O O . LEU A 1 83 ? 14.578 1.594 -23.139 1.00 86.06 83 LEU A O 1
ATOM 678 N N . VAL A 1 84 ? 14.054 0.222 -21.451 1.00 84.31 84 VAL A N 1
ATOM 679 C CA . VAL A 1 84 ? 15.422 -0.165 -21.104 1.00 84.31 84 VAL A CA 1
ATOM 680 C C . VAL A 1 84 ? 15.529 -1.654 -21.398 1.00 84.31 84 VAL A C 1
ATOM 682 O O . VAL A 1 84 ? 15.334 -2.463 -20.493 1.00 84.31 84 VAL A O 1
ATOM 685 N N . PRO A 1 85 ? 15.797 -2.033 -22.663 1.00 69.56 85 PRO A N 1
ATOM 686 C CA . PRO A 1 85 ? 16.024 -3.427 -22.987 1.00 69.56 85 PRO A CA 1
ATOM 687 C C . PRO A 1 85 ? 17.233 -3.907 -22.188 1.00 69.56 85 PRO A C 1
ATOM 689 O O . PRO A 1 85 ? 18.327 -3.337 -22.275 1.00 69.56 85 PRO A O 1
ATOM 692 N N . VAL A 1 86 ? 17.024 -4.946 -21.384 1.00 66.81 86 VAL A N 1
ATOM 693 C CA . VAL A 1 86 ? 18.114 -5.690 -20.763 1.00 66.81 86 VAL A CA 1
ATOM 694 C C . VAL A 1 86 ? 18.866 -6.343 -21.918 1.00 66.81 86 VAL A C 1
ATOM 696 O O . VAL A 1 86 ? 18.319 -7.190 -22.620 1.00 66.81 86 VAL A O 1
ATOM 699 N N . LYS A 1 87 ? 20.093 -5.897 -22.196 1.00 60.66 87 LYS A N 1
ATOM 700 C CA . LYS A 1 87 ? 20.948 -6.602 -23.151 1.00 60.66 87 LYS A CA 1
ATOM 701 C C . LYS A 1 87 ? 21.275 -7.980 -22.559 1.00 60.66 87 LYS A C 1
ATOM 703 O O . LYS A 1 87 ? 22.156 -8.059 -21.711 1.00 60.66 87 LYS A O 1
ATOM 708 N N . GLY A 1 88 ? 20.587 -9.025 -23.025 1.00 59.16 88 GLY A N 1
ATOM 709 C CA . GLY A 1 88 ? 21.068 -10.412 -22.984 1.00 59.16 88 GLY A CA 1
ATOM 710 C C . GLY A 1 88 ? 20.126 -11.450 -22.361 1.00 59.16 88 GLY A C 1
ATOM 711 O O . GLY A 1 88 ? 19.815 -11.370 -21.176 1.00 59.16 88 GLY A O 1
ATOM 712 N N . GLY A 1 89 ? 19.772 -12.454 -23.171 1.00 43.56 89 GLY A N 1
ATOM 713 C CA . GLY A 1 89 ? 19.168 -13.741 -22.803 1.00 43.56 89 GLY A CA 1
ATOM 714 C C . GLY A 1 89 ? 18.121 -14.134 -23.851 1.00 43.56 89 GLY A C 1
ATOM 715 O O . GLY A 1 89 ? 16.975 -13.720 -23.720 1.00 43.56 89 GLY A O 1
ATOM 716 N N . VAL A 1 90 ? 18.423 -14.821 -24.957 1.00 38.97 90 VAL A N 1
ATOM 717 C CA . VAL A 1 90 ? 19.478 -15.795 -25.313 1.00 38.97 90 VAL A CA 1
ATOM 718 C C . VAL A 1 90 ? 20.166 -15.372 -26.608 1.00 38.97 90 VAL A C 1
ATOM 720 O O . VAL A 1 90 ? 19.454 -14.838 -27.487 1.00 38.97 90 VAL A O 1
#

Sequence (90 aa):
MNKKGWLFLGIAGCLALWAISLFGTGYGYFNSQVGEWLYVKFMGDIIKVTTTAELNKYASFYVGLSIILAFFAFYFYRMFLKLVPVKGGV

Foldseek 3Di:
DQVVLVVLLVLLVVLLVQLVVLLVLLVVLLPDFADAWDFDQAPNDTDIDGGSVVSNVSSCVSNVSSVVSNVSSVVSNVVSCVRDPDPDDD

Nearest PDB structures (foldseek):
  2zdi-assembly1_B-2  TM=6.774E-01  e=1.278E+00  Pyrococcus horikoshii
  2zdi-assembly1_A-2  TM=6.905E-01  e=1.811E+00  Pyrococcus horikoshii
  2zqm-assembly1_A  TM=7.225E-01  e=2.286E+00  Thermococcus sp. JCM 11816
  1fxk-assembly1_B  TM=6.303E-01  e=1.920E+00  Methanothermobacter thermautotrophicus
  6nr8-assembly1_1  TM=5.135E-01  e=5.162E+00  Homo sapiens

Radius of gyration: 18.1 Å; Cα contacts (8 Å, |Δi|>4): 106; chains: 1; bounding box: 39×28×49 Å

pLDDT: mean 86.98, std 10.56, range [38.97, 96.81]

Mean predicted aligned error: 6.31 Å